Protein AF-A0AAU9UKR1-F1 (afdb_monomer_lite)

Sequence (83 aa):
MTGISEKTVSTITKEGESTSQKITTPRKKRMQEKKIILDDFDLCAVRNKIHEMYTIRKEVPTLGKLSAELKIDINFREGRITL

Secondary structure (DSSP, 8-state):
-----HHHHHHHHHHHHH-SS----TT----PPPPP---HHHHHHHHHHHHHIIIII-----HHHHHHHHHHHS---------

Structure (mmCIF, N/CA/C/O backbone):
data_AF-A0AAU9UKR1-F1
#
_entry.id   AF-A0AAU9UKR1-F1
#
loop_
_atom_site.group_PDB
_atom_site.id
_atom_site.type_symbol
_atom_site.label_atom_id
_atom_site.label_alt_id
_atom_site.label_comp_id
_atom_site.label_asym_id
_atom_site.label_entity_id
_atom_site.label_seq_id
_atom_site.pdbx_PDB_ins_code
_atom_site.Cartn_x
_atom_site.Cartn_y
_atom_site.Cartn_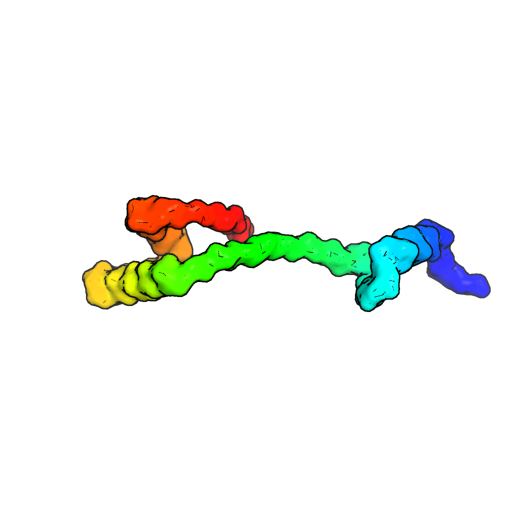z
_atom_site.occupancy
_atom_site.B_iso_or_equiv
_atom_site.auth_seq_id
_atom_site.auth_comp_id
_atom_site.auth_asym_id
_atom_site.auth_atom_id
_atom_site.pdbx_PDB_model_num
ATOM 1 N N . MET A 1 1 ? 4.404 16.235 -51.854 1.00 44.28 1 MET A N 1
ATOM 2 C CA . MET A 1 1 ? 5.365 16.510 -50.764 1.00 44.28 1 MET A CA 1
ATOM 3 C C . MET A 1 1 ? 4.699 16.131 -49.452 1.00 44.28 1 MET A C 1
ATOM 5 O O . MET A 1 1 ? 3.755 16.794 -49.046 1.00 44.28 1 MET A O 1
ATOM 9 N N . THR A 1 2 ? 5.087 15.008 -48.852 1.00 61.69 2 THR A N 1
ATOM 10 C CA . THR A 1 2 ? 4.552 14.567 -47.555 1.00 61.69 2 THR A CA 1
ATOM 11 C C . THR A 1 2 ? 5.008 15.550 -46.480 1.00 61.69 2 THR A C 1
ATOM 13 O O . THR A 1 2 ? 6.207 15.708 -46.283 1.00 61.69 2 THR A O 1
ATOM 16 N N . GLY A 1 3 ? 4.077 16.231 -45.805 1.00 79.31 3 GLY A N 1
ATOM 17 C CA . GLY A 1 3 ? 4.350 17.258 -44.784 1.00 79.31 3 GLY A CA 1
ATOM 18 C C . GLY A 1 3 ? 4.919 16.719 -43.465 1.00 79.31 3 GLY A C 1
ATOM 19 O O . GLY A 1 3 ? 4.572 17.207 -42.395 1.00 79.31 3 GLY A O 1
ATOM 20 N N . ILE A 1 4 ? 5.741 15.673 -43.528 1.00 76.12 4 ILE A N 1
ATOM 21 C CA . ILE A 1 4 ? 6.303 14.969 -42.379 1.00 76.12 4 ILE A CA 1
ATOM 22 C C . ILE A 1 4 ? 7.802 15.267 -42.331 1.00 76.12 4 ILE A C 1
ATOM 24 O O . ILE A 1 4 ? 8.498 15.152 -43.335 1.00 76.12 4 ILE A O 1
ATOM 28 N N . SER A 1 5 ? 8.296 15.654 -41.153 1.00 82.56 5 SER A N 1
ATOM 29 C CA . SER A 1 5 ? 9.713 15.958 -40.935 1.00 82.56 5 SER A CA 1
ATOM 30 C C . SER A 1 5 ? 10.583 14.703 -41.049 1.00 82.56 5 SER A C 1
ATOM 32 O O . S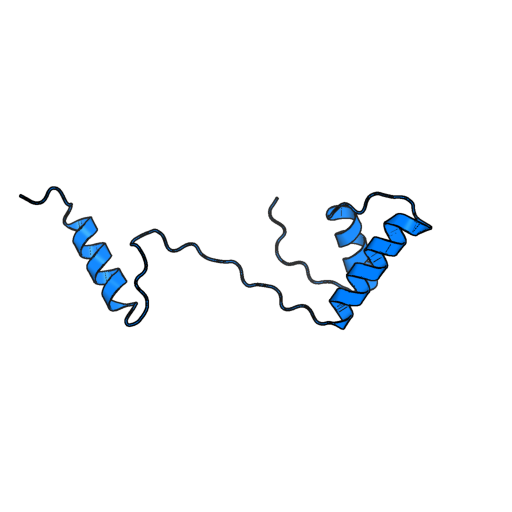ER A 1 5 ? 10.247 13.652 -40.500 1.00 82.56 5 SER A O 1
ATOM 34 N N . GLU A 1 6 ? 11.760 14.834 -41.663 1.00 84.38 6 GLU A N 1
ATOM 35 C CA . GLU A 1 6 ? 12.793 13.784 -41.736 1.00 84.38 6 GLU A CA 1
ATOM 36 C C . GLU A 1 6 ? 13.174 13.228 -40.353 1.00 84.38 6 GLU A C 1
ATOM 38 O O . GLU A 1 6 ? 13.428 12.032 -40.179 1.00 84.38 6 GLU A O 1
ATOM 43 N N . LYS A 1 7 ? 13.144 14.082 -39.321 1.00 81.94 7 LYS A N 1
ATOM 44 C CA . LYS A 1 7 ? 13.386 13.675 -37.931 1.00 81.94 7 LYS A CA 1
ATOM 45 C C . LYS A 1 7 ? 12.321 12.699 -37.432 1.00 81.94 7 LYS A C 1
ATOM 47 O O . LYS A 1 7 ? 12.647 11.750 -36.734 1.00 81.94 7 LYS A O 1
ATOM 52 N N . THR A 1 8 ? 11.062 12.898 -37.819 1.00 80.88 8 THR A N 1
ATOM 53 C CA . THR A 1 8 ? 9.961 11.997 -37.456 1.00 80.88 8 THR A CA 1
ATOM 54 C C . THR A 1 8 ? 10.120 10.642 -38.141 1.00 80.88 8 THR A C 1
ATOM 56 O O . THR A 1 8 ? 9.985 9.611 -37.486 1.00 80.88 8 THR A O 1
ATOM 59 N N . VAL A 1 9 ? 10.482 10.632 -39.427 1.00 82.31 9 VAL A N 1
ATOM 60 C CA . VAL A 1 9 ? 10.727 9.391 -40.180 1.00 82.31 9 VAL A CA 1
ATOM 61 C C . VAL A 1 9 ? 11.882 8.603 -39.560 1.00 82.31 9 VAL A C 1
ATOM 63 O O . VAL A 1 9 ? 11.719 7.426 -39.253 1.00 82.31 9 VAL A O 1
ATOM 66 N N . SER A 1 10 ? 13.006 9.263 -39.271 1.00 82.06 10 SER A N 1
ATOM 67 C CA . SER A 1 10 ? 14.165 8.613 -38.642 1.00 82.06 10 SER A CA 1
ATOM 68 C C . SER A 1 10 ? 13.904 8.112 -37.215 1.00 82.06 10 SER A C 1
ATOM 70 O O . SER A 1 10 ? 14.481 7.106 -36.811 1.00 82.06 10 SER A O 1
ATOM 72 N N . THR A 1 11 ? 13.034 8.763 -36.433 1.00 80.12 11 THR A N 1
ATOM 73 C CA . THR A 1 11 ? 12.620 8.221 -35.125 1.00 80.12 11 THR A CA 1
ATOM 74 C C . THR A 1 11 ? 11.739 6.983 -35.262 1.00 80.12 11 THR A C 1
ATOM 76 O O . THR A 1 11 ? 11.909 6.038 -34.500 1.00 80.12 11 THR A O 1
ATOM 79 N N . ILE A 1 12 ? 10.841 6.954 -36.253 1.00 79.75 12 ILE A N 1
ATOM 80 C CA . ILE A 1 12 ? 9.957 5.808 -36.502 1.00 79.75 12 ILE A CA 1
ATOM 81 C C . ILE A 1 12 ? 10.772 4.586 -36.929 1.00 79.75 12 ILE A C 1
ATOM 83 O O . ILE A 1 12 ? 10.538 3.501 -36.402 1.00 79.75 12 ILE A O 1
ATOM 87 N N . THR A 1 13 ? 11.734 4.750 -37.844 1.00 80.75 13 THR A N 1
ATOM 88 C CA . THR A 1 13 ? 12.573 3.633 -38.309 1.00 80.75 13 THR A CA 1
ATOM 89 C C . THR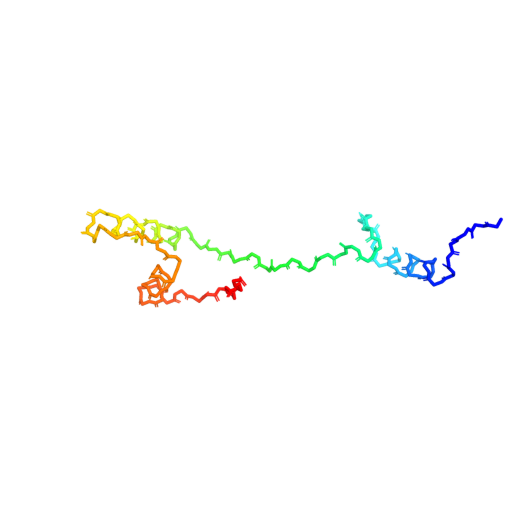 A 1 13 ? 13.417 3.057 -37.174 1.00 80.75 13 THR A C 1
ATOM 91 O O . THR A 1 13 ? 13.389 1.851 -36.952 1.00 80.75 13 THR A O 1
ATOM 94 N N . LYS A 1 14 ? 14.068 3.917 -36.377 1.00 80.00 14 LYS A N 1
ATOM 95 C CA . LYS A 1 14 ? 14.853 3.495 -35.204 1.00 80.00 14 LYS A CA 1
ATOM 96 C C . LYS A 1 14 ? 14.012 2.779 -34.144 1.00 80.00 14 LYS A C 1
ATOM 98 O O . LYS A 1 14 ? 14.453 1.782 -33.581 1.00 80.00 14 LYS A O 1
ATOM 103 N N . GLU A 1 15 ? 12.809 3.276 -33.842 1.00 73.81 15 GLU A N 1
ATOM 104 C CA . GLU A 1 15 ? 11.920 2.616 -32.877 1.00 73.81 15 GLU A CA 1
ATOM 105 C C . GLU A 1 15 ? 11.382 1.278 -33.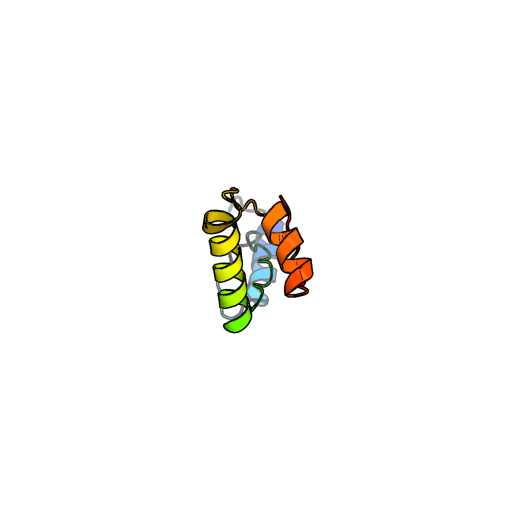430 1.00 73.81 15 GLU A C 1
ATOM 107 O O . GLU A 1 15 ? 11.340 0.288 -32.693 1.00 73.81 15 GLU A O 1
ATOM 112 N N . GLY A 1 16 ? 11.067 1.210 -34.729 1.00 71.38 16 GLY A N 1
ATOM 113 C CA . GLY A 1 16 ? 10.573 0.009 -35.412 1.00 71.38 16 GLY A CA 1
ATOM 114 C C . GLY A 1 16 ? 11.580 -1.145 -35.478 1.00 71.38 16 GLY A C 1
ATOM 115 O O . GLY A 1 16 ? 11.199 -2.289 -35.247 1.00 71.38 16 GLY A O 1
ATOM 116 N N . GLU A 1 17 ? 12.868 -0.862 -35.693 1.00 72.31 17 GLU A N 1
ATOM 117 C CA . GLU A 1 17 ? 13.941 -1.877 -35.698 1.00 72.31 17 GLU A CA 1
ATOM 118 C C . GLU A 1 17 ? 14.076 -2.607 -34.348 1.00 72.31 17 GLU A C 1
ATOM 120 O O . GLU A 1 17 ? 14.392 -3.794 -34.296 1.00 72.31 17 GLU A O 1
ATOM 125 N N . SER A 1 18 ? 13.784 -1.915 -33.242 1.00 64.31 18 SER A N 1
ATOM 126 C CA . SER A 1 18 ? 13.902 -2.456 -31.881 1.00 64.31 18 SER A CA 1
ATOM 127 C C . SER A 1 18 ? 12.687 -3.268 -31.401 1.00 64.31 18 SER A C 1
ATOM 129 O O . SER A 1 18 ? 12.769 -3.955 -30.381 1.00 64.31 18 SER A O 1
ATOM 131 N N . THR A 1 19 ? 11.549 -3.207 -32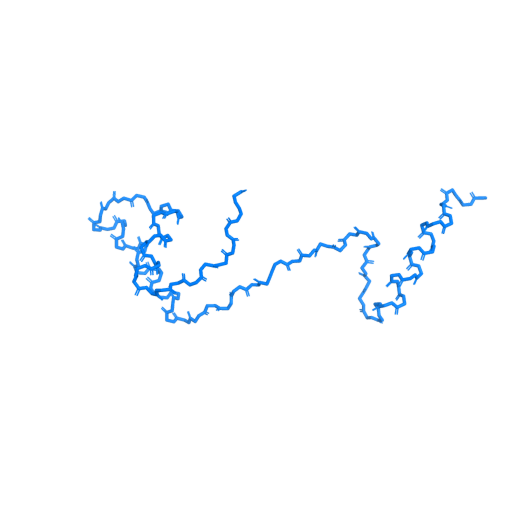.107 1.00 60.34 19 THR A N 1
ATOM 132 C CA . THR A 1 19 ? 10.284 -3.855 -31.709 1.00 60.34 19 THR A CA 1
ATOM 133 C C . THR A 1 19 ? 9.804 -4.852 -32.766 1.00 60.34 19 THR A C 1
ATOM 135 O O . THR A 1 19 ? 8.789 -4.654 -33.422 1.00 60.34 19 THR A O 1
ATOM 138 N N . SER A 1 20 ? 10.498 -5.985 -32.894 1.00 60.97 20 SER A N 1
ATOM 139 C CA . SER A 1 20 ? 10.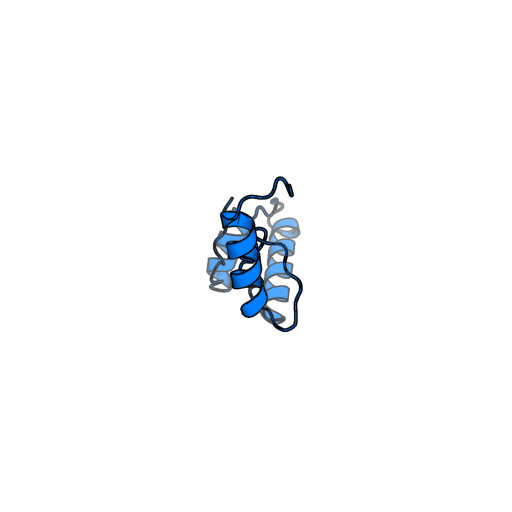207 -7.024 -33.900 1.00 60.97 20 SER A CA 1
ATOM 140 C C . SER A 1 20 ? 8.828 -7.702 -33.783 1.00 60.97 20 SER A C 1
ATOM 142 O O . SER A 1 20 ? 8.409 -8.374 -34.719 1.00 60.97 20 SER A O 1
ATOM 144 N N . GLN A 1 21 ? 8.099 -7.540 -32.669 1.00 63.94 21 GLN A N 1
ATOM 145 C CA . GLN A 1 21 ? 6.812 -8.225 -32.437 1.00 63.94 21 GLN A CA 1
ATOM 146 C C . GLN A 1 21 ? 5.678 -7.336 -31.892 1.00 63.94 21 GLN A C 1
ATOM 148 O O . GLN A 1 21 ? 4.549 -7.806 -31.764 1.00 63.94 21 GLN A O 1
ATOM 153 N N . LYS A 1 22 ? 5.928 -6.061 -31.550 1.00 67.19 22 LYS A N 1
ATOM 154 C CA . LYS A 1 22 ? 4.916 -5.205 -30.901 1.00 67.19 22 LYS A CA 1
ATOM 155 C C . LYS A 1 22 ? 4.884 -3.802 -31.492 1.00 67.19 22 LYS A C 1
ATOM 157 O O . LYS A 1 22 ? 5.750 -2.984 -31.195 1.00 67.19 22 LYS A O 1
ATOM 162 N N . ILE A 1 23 ? 3.825 -3.507 -32.246 1.00 64.19 23 ILE A N 1
ATOM 163 C CA . ILE A 1 23 ? 3.552 -2.175 -32.797 1.00 64.19 23 ILE A CA 1
ATOM 164 C C . ILE A 1 23 ? 3.340 -1.204 -31.628 1.00 64.19 23 ILE A C 1
ATOM 166 O O . ILE A 1 23 ? 2.306 -1.220 -30.961 1.00 64.19 23 ILE A O 1
ATOM 170 N N . THR A 1 24 ? 4.346 -0.379 -31.348 1.00 63.84 24 THR A N 1
ATOM 171 C CA . THR A 1 24 ? 4.276 0.688 -30.345 1.00 63.84 24 THR A CA 1
ATOM 172 C C . THR A 1 24 ? 4.238 2.025 -31.070 1.00 63.84 24 THR A C 1
ATOM 174 O O . THR A 1 24 ? 4.979 2.237 -32.025 1.00 63.84 24 THR A O 1
ATOM 177 N N . THR A 1 25 ? 3.355 2.934 -30.653 1.00 73.06 25 THR A N 1
ATOM 178 C CA . THR A 1 25 ? 3.292 4.260 -31.273 1.00 73.06 25 THR A CA 1
ATOM 179 C C . THR A 1 25 ? 4.534 5.071 -30.892 1.00 73.06 25 THR A C 1
ATOM 181 O O . THR A 1 25 ? 4.835 5.156 -29.692 1.00 73.06 25 THR A O 1
ATOM 184 N N . PRO A 1 26 ? 5.194 5.721 -31.868 1.00 71.25 26 PRO A N 1
ATOM 185 C CA . PRO A 1 26 ? 6.383 6.511 -31.611 1.00 71.25 26 PRO A CA 1
ATOM 186 C C . PRO A 1 26 ? 6.162 7.523 -30.498 1.00 71.25 26 PRO A C 1
ATOM 188 O O . PRO A 1 26 ? 5.113 8.177 -30.459 1.00 71.25 26 PRO A O 1
ATOM 191 N N . ARG A 1 27 ? 7.131 7.652 -29.584 1.00 70.19 27 ARG A N 1
ATOM 192 C CA . ARG A 1 27 ? 7.104 8.628 -28.472 1.00 70.19 27 ARG A CA 1
ATOM 193 C C . ARG A 1 27 ? 5.986 8.437 -27.426 1.00 70.19 27 ARG A C 1
ATOM 195 O O . ARG A 1 27 ? 5.922 9.206 -26.470 1.00 70.19 27 ARG A O 1
ATOM 202 N N . LYS A 1 28 ? 5.122 7.418 -27.543 1.00 73.81 28 LYS A N 1
ATOM 203 C CA . LYS A 1 28 ? 4.023 7.145 -26.584 1.00 73.81 28 LYS A CA 1
ATOM 204 C C . LYS A 1 28 ? 4.312 5.994 -25.617 1.00 73.81 28 LYS A C 1
ATOM 206 O O . LYS A 1 28 ? 3.410 5.511 -24.931 1.00 73.81 28 LYS A O 1
ATOM 211 N N . LYS A 1 29 ? 5.564 5.542 -25.532 1.00 71.81 29 LYS A N 1
ATOM 212 C CA . LYS A 1 29 ? 5.977 4.525 -24.560 1.00 71.81 29 LYS A CA 1
ATOM 213 C C . LYS A 1 29 ? 6.005 5.136 -23.153 1.00 71.81 29 LYS A C 1
ATOM 215 O O . LYS A 1 29 ? 6.927 5.867 -22.808 1.00 71.81 29 LYS A O 1
ATOM 220 N N . ARG A 1 30 ? 4.998 4.825 -22.331 1.00 73.75 30 ARG A N 1
ATOM 221 C CA . ARG A 1 30 ? 4.977 5.183 -20.903 1.00 73.75 30 ARG A CA 1
ATOM 222 C C . ARG A 1 30 ? 5.752 4.138 -20.105 1.00 73.75 30 ARG A C 1
ATOM 224 O O . ARG A 1 30 ? 5.486 2.943 -20.245 1.00 73.75 30 ARG A O 1
ATOM 231 N N . MET A 1 31 ? 6.686 4.574 -19.259 1.00 76.25 31 MET A N 1
ATOM 232 C CA . MET A 1 31 ? 7.314 3.670 -18.299 1.00 76.25 31 MET A CA 1
ATOM 233 C C . MET A 1 31 ? 6.266 3.277 -17.257 1.00 76.25 31 MET A C 1
ATOM 235 O O . MET A 1 31 ? 5.762 4.134 -16.536 1.00 76.25 31 MET A O 1
ATOM 239 N N . GLN A 1 32 ? 5.883 2.003 -17.232 1.00 70.50 32 GLN A N 1
ATOM 240 C CA . GLN A 1 32 ? 5.038 1.477 -16.165 1.00 70.50 32 GLN A CA 1
ATOM 241 C C . GLN A 1 32 ? 5.919 1.142 -14.967 1.00 70.50 32 GLN A C 1
ATOM 243 O O . GLN A 1 32 ? 6.967 0.510 -15.123 1.00 70.50 32 GLN A O 1
ATOM 248 N N . GLU A 1 33 ? 5.494 1.567 -13.782 1.00 72.31 33 GLU A N 1
ATOM 249 C CA . GLU A 1 33 ? 6.125 1.128 -12.545 1.00 72.31 33 GLU A CA 1
ATOM 250 C C . GLU A 1 33 ? 5.887 -0.370 -12.348 1.00 72.31 33 GLU A C 1
ATOM 252 O O . GLU A 1 33 ? 4.857 -0.923 -12.749 1.00 72.31 33 GLU A O 1
ATOM 257 N N . LYS A 1 34 ? 6.880 -1.051 -11.769 1.00 68.88 34 LYS A N 1
ATOM 258 C CA . LYS A 1 34 ? 6.785 -2.486 -11.514 1.00 68.88 34 LYS A CA 1
ATOM 259 C C . LYS A 1 34 ? 5.701 -2.721 -10.467 1.00 68.88 34 LYS A C 1
ATOM 261 O O . LYS A 1 34 ? 5.746 -2.132 -9.391 1.00 68.88 34 LYS A O 1
ATOM 266 N N . LYS A 1 35 ? 4.753 -3.603 -10.782 1.00 71.62 35 LYS A N 1
ATOM 267 C CA . LYS A 1 35 ? 3.769 -4.073 -9.806 1.00 71.62 35 LYS A CA 1
ATOM 268 C C . LYS A 1 35 ? 4.511 -4.784 -8.677 1.00 71.62 35 LYS A C 1
ATOM 270 O O . LYS A 1 35 ? 5.367 -5.626 -8.947 1.00 71.62 35 LYS A O 1
ATOM 275 N N . ILE A 1 36 ? 4.182 -4.437 -7.439 1.00 73.44 36 ILE A N 1
ATOM 276 C CA . ILE A 1 36 ? 4.639 -5.195 -6.278 1.00 73.44 36 ILE A CA 1
ATOM 277 C C . ILE A 1 36 ? 3.861 -6.506 -6.281 1.00 73.44 36 ILE A C 1
ATOM 279 O O . ILE A 1 36 ? 2.632 -6.497 -6.354 1.00 73.44 36 ILE A O 1
ATOM 283 N N . ILE A 1 37 ? 4.585 -7.619 -6.260 1.00 75.56 37 ILE A N 1
ATOM 284 C CA . ILE A 1 37 ? 3.996 -8.934 -6.027 1.00 75.56 37 ILE A CA 1
ATOM 285 C C . ILE A 1 37 ? 3.858 -9.048 -4.511 1.00 75.56 37 ILE A C 1
ATOM 287 O O . ILE A 1 37 ? 4.861 -8.993 -3.804 1.00 75.56 37 ILE A O 1
ATOM 291 N N . LEU A 1 38 ? 2.618 -9.108 -4.037 1.00 75.38 38 LEU A N 1
ATOM 292 C CA . LEU A 1 38 ? 2.274 -9.343 -2.637 1.00 75.38 38 LEU A CA 1
ATOM 293 C C . LEU A 1 38 ? 1.941 -10.820 -2.458 1.00 75.38 38 LEU A C 1
ATOM 295 O O . LEU A 1 38 ? 1.311 -11.407 -3.340 1.00 75.38 38 LEU A O 1
ATOM 299 N N . ASP A 1 39 ? 2.357 -11.388 -1.330 1.00 83.88 39 ASP A N 1
ATOM 300 C CA . ASP A 1 39 ? 1.987 -12.748 -0.955 1.00 83.88 39 ASP A CA 1
ATOM 301 C C . ASP A 1 39 ? 0.542 -12.793 -0.426 1.00 83.88 39 ASP A C 1
ATOM 303 O O . ASP A 1 39 ? -0.004 -11.788 0.050 1.00 83.88 39 ASP A O 1
ATOM 307 N N . ASP A 1 40 ? -0.087 -13.964 -0.481 1.00 86.75 40 ASP A N 1
ATOM 308 C CA . ASP A 1 40 ? -1.470 -14.149 -0.025 1.00 86.75 40 ASP A CA 1
ATOM 309 C C . ASP A 1 40 ? -1.612 -13.876 1.481 1.00 86.75 40 ASP A C 1
ATOM 311 O O . ASP A 1 40 ? -2.639 -13.362 1.942 1.00 86.75 40 ASP A O 1
ATOM 315 N N . PHE A 1 41 ? -0.557 -14.164 2.249 1.00 85.75 41 PHE A N 1
ATOM 316 C CA . PHE A 1 41 ? -0.486 -13.843 3.671 1.00 85.75 41 PHE A CA 1
ATOM 317 C C . PHE A 1 41 ? -0.538 -12.331 3.917 1.00 85.75 41 PHE A C 1
ATOM 319 O O . PHE A 1 41 ? -1.364 -11.861 4.706 1.00 85.75 41 PHE A O 1
ATOM 326 N N . ASP A 1 42 ? 0.281 -11.563 3.198 1.00 83.56 42 ASP A N 1
ATOM 327 C CA . ASP A 1 42 ? 0.337 -10.108 3.340 1.00 83.56 42 ASP A CA 1
ATOM 328 C C . ASP A 1 42 ? -1.001 -9.466 2.954 1.00 83.56 42 ASP A C 1
ATOM 330 O O . ASP A 1 42 ? -1.492 -8.569 3.643 1.00 83.56 42 ASP A O 1
ATOM 334 N N . LEU A 1 43 ? -1.652 -9.966 1.896 1.00 86.50 43 LEU A N 1
ATOM 335 C CA . LEU A 1 43 ? -2.992 -9.523 1.500 1.00 86.50 43 LEU A CA 1
ATOM 336 C C . LEU A 1 43 ? -4.029 -9.761 2.605 1.00 86.50 43 LEU A C 1
ATOM 338 O O . LEU A 1 43 ? -4.896 -8.911 2.843 1.00 86.50 43 LEU A O 1
ATOM 342 N N . CYS A 1 44 ? -3.953 -10.907 3.283 1.00 89.75 44 CYS A N 1
ATOM 343 C CA . CYS A 1 44 ? -4.833 -11.228 4.402 1.00 89.75 44 CYS A CA 1
ATOM 344 C C . CYS A 1 44 ? -4.583 -10.296 5.595 1.00 89.75 44 CYS A C 1
ATOM 346 O O . CYS A 1 44 ? -5.526 -9.737 6.159 1.00 89.75 44 CYS A O 1
ATOM 348 N N . ALA A 1 45 ? -3.316 -10.061 5.930 1.00 87.94 45 ALA A N 1
ATOM 349 C CA . ALA A 1 45 ? -2.930 -9.193 7.032 1.00 87.94 45 ALA A CA 1
ATOM 350 C C . ALA A 1 45 ? -3.378 -7.736 6.805 1.00 87.94 45 ALA A C 1
ATOM 352 O O . ALA A 1 45 ? -3.985 -7.136 7.695 1.00 87.94 45 ALA A O 1
ATOM 353 N N . VAL A 1 46 ? -3.207 -7.197 5.589 1.00 88.31 46 VAL A N 1
ATOM 354 C CA . VAL A 1 46 ? -3.708 -5.861 5.213 1.00 88.31 46 VAL A CA 1
ATOM 355 C C . VAL A 1 46 ? -5.227 -5.774 5.365 1.00 88.31 46 VAL A C 1
ATOM 357 O O . VAL A 1 46 ? -5.744 -4.808 5.931 1.00 88.31 46 VAL A O 1
ATOM 360 N N . ARG A 1 47 ? -5.961 -6.789 4.893 1.00 90.19 47 ARG A N 1
ATOM 361 C CA . ARG A 1 47 ? -7.426 -6.823 4.997 1.00 90.19 47 ARG A CA 1
ATOM 362 C C . ARG A 1 47 ? -7.887 -6.821 6.452 1.00 90.19 47 ARG A C 1
ATOM 364 O O . ARG A 1 47 ? -8.791 -6.061 6.796 1.00 90.19 47 ARG A O 1
ATOM 371 N N . ASN A 1 48 ? -7.262 -7.642 7.293 1.00 91.50 48 ASN A N 1
ATOM 372 C CA . ASN A 1 48 ? -7.599 -7.730 8.710 1.00 91.50 48 ASN A CA 1
ATOM 373 C C . ASN A 1 48 ? -7.319 -6.408 9.427 1.00 91.50 48 ASN A C 1
ATOM 375 O O . ASN A 1 48 ? -8.150 -5.969 10.218 1.00 91.50 48 ASN A O 1
ATOM 379 N N . LYS A 1 49 ? -6.219 -5.727 9.082 1.00 88.81 49 LYS A N 1
ATOM 380 C CA . LYS A 1 49 ? -5.887 -4.417 9.650 1.00 88.81 49 LYS A CA 1
ATOM 381 C C . LYS A 1 49 ? -6.909 -3.344 9.288 1.00 88.81 49 LYS A C 1
ATOM 383 O O . LYS A 1 49 ? -7.381 -2.620 10.158 1.00 88.81 49 LYS A O 1
ATOM 388 N N . ILE A 1 50 ? -7.327 -3.292 8.022 1.00 90.12 50 ILE A N 1
ATOM 389 C CA . ILE A 1 50 ? -8.397 -2.385 7.577 1.00 90.12 50 ILE A CA 1
ATOM 390 C C . ILE A 1 50 ? -9.687 -2.654 8.360 1.00 90.12 50 ILE A C 1
ATOM 392 O O . ILE A 1 50 ? -10.359 -1.714 8.784 1.00 90.12 50 ILE A O 1
ATOM 396 N N . HIS A 1 51 ? -10.026 -3.929 8.568 1.00 91.81 51 HIS A N 1
ATOM 397 C CA . HIS A 1 51 ? -11.198 -4.299 9.355 1.00 91.81 51 HIS A CA 1
ATOM 398 C C . HIS A 1 51 ? -11.066 -3.840 10.811 1.00 91.81 51 HIS A C 1
ATOM 400 O O . HIS A 1 51 ? -11.971 -3.180 11.306 1.00 91.81 51 HIS A O 1
ATOM 406 N N . GLU A 1 52 ? -9.925 -4.099 11.457 1.00 90.00 52 GLU A N 1
ATOM 407 C CA . GLU A 1 52 ? -9.620 -3.674 12.831 1.00 90.00 52 GLU A CA 1
ATOM 408 C C . GLU A 1 52 ? -9.801 -2.156 13.013 1.00 90.00 52 GLU A C 1
ATOM 410 O O . GLU A 1 52 ? -10.428 -1.707 13.979 1.00 90.00 52 GLU A O 1
ATOM 415 N N . MET A 1 53 ? -9.309 -1.359 12.058 1.00 88.19 53 MET A N 1
ATOM 416 C CA . MET A 1 53 ? -9.439 0.100 12.087 1.00 88.19 53 MET A CA 1
ATOM 417 C C . MET A 1 53 ? -10.905 0.550 12.067 1.00 88.19 53 MET A C 1
ATOM 419 O O . MET A 1 53 ? -11.294 1.422 12.849 1.00 88.19 53 MET A O 1
ATOM 423 N N . TYR A 1 54 ? -11.736 -0.074 11.231 1.00 90.50 54 TYR A N 1
ATOM 424 C CA . TYR A 1 54 ? -13.161 0.247 11.166 1.00 90.50 54 TYR A CA 1
ATOM 425 C C . TYR A 1 54 ? -13.950 -0.282 12.370 1.00 90.50 54 TYR A C 1
ATOM 427 O O . TYR A 1 54 ? -14.799 0.434 12.900 1.00 90.50 54 TYR A O 1
ATOM 435 N N . THR A 1 55 ? -13.707 -1.521 12.805 1.00 90.31 55 THR A N 1
ATOM 436 C CA . THR A 1 55 ? -14.545 -2.193 13.810 1.00 90.31 55 THR A CA 1
ATOM 437 C C . THR A 1 55 ? -14.175 -1.816 15.236 1.00 90.31 55 THR A C 1
ATOM 439 O O . THR A 1 55 ? -15.063 -1.576 16.053 1.00 90.31 55 THR A O 1
ATOM 442 N N . ILE A 1 56 ? -12.877 -1.777 15.547 1.00 90.06 56 ILE A N 1
ATOM 443 C CA . ILE A 1 56 ? -12.378 -1.572 16.911 1.00 90.06 56 ILE A CA 1
ATOM 444 C C . ILE A 1 56 ? -12.077 -0.094 17.133 1.00 90.06 56 ILE A C 1
ATOM 446 O O . ILE A 1 56 ? -12.608 0.507 18.065 1.00 90.06 56 ILE A O 1
ATOM 450 N N . ARG A 1 57 ? -11.262 0.507 16.258 1.00 86.31 57 ARG A N 1
ATOM 451 C CA . ARG A 1 57 ? -10.815 1.901 16.425 1.00 86.31 57 ARG A CA 1
ATOM 452 C C . ARG A 1 57 ? -11.873 2.917 15.986 1.00 86.31 57 ARG A C 1
ATOM 454 O O . ARG A 1 57 ? -11.847 4.051 16.449 1.00 86.31 57 ARG A O 1
ATOM 461 N N . LYS A 1 58 ? -12.826 2.502 15.139 1.00 88.00 58 LYS A N 1
ATOM 462 C CA . LYS A 1 58 ? -13.846 3.361 14.507 1.00 88.00 58 LYS A CA 1
ATOM 463 C C . LYS A 1 58 ? -13.235 4.564 13.785 1.00 88.00 58 LYS A C 1
ATOM 465 O O . LYS A 1 58 ? -13.813 5.648 13.750 1.00 88.00 58 LYS A O 1
ATOM 470 N N . GLU A 1 59 ? -12.065 4.361 13.191 1.00 85.31 59 GLU A N 1
ATOM 471 C CA . GLU A 1 59 ? -11.368 5.379 12.418 1.00 85.31 59 GLU A CA 1
ATOM 472 C C . GLU A 1 59 ? -11.391 5.038 10.932 1.00 85.31 59 GLU A C 1
ATOM 474 O O . GLU A 1 59 ? -11.343 3.874 10.540 1.00 85.31 59 GLU A O 1
ATOM 479 N N . VAL A 1 60 ? -11.421 6.072 10.089 1.00 84.75 60 VAL A N 1
ATOM 480 C CA . VAL A 1 60 ? -11.303 5.885 8.643 1.00 84.75 60 VAL A CA 1
ATOM 481 C C . VAL A 1 60 ? -9.857 5.479 8.315 1.00 84.75 60 VAL A C 1
ATOM 483 O O . VAL A 1 60 ? -8.934 6.241 8.633 1.00 84.75 60 VAL A O 1
ATOM 486 N N . PRO A 1 61 ? -9.633 4.323 7.664 1.00 83.94 61 PRO A N 1
ATOM 487 C CA . PRO A 1 61 ? -8.321 3.883 7.227 1.00 83.94 61 PRO A CA 1
ATOM 488 C C . PRO A 1 61 ? -7.887 4.726 6.032 1.00 83.94 61 PRO A C 1
ATOM 490 O O . PRO A 1 61 ? -8.172 4.429 4.872 1.00 83.94 61 PRO A O 1
ATOM 493 N N . THR A 1 62 ? -7.206 5.826 6.325 1.00 86.94 62 THR A N 1
ATOM 494 C CA . THR A 1 62 ? -6.496 6.596 5.309 1.00 86.94 62 THR A CA 1
ATOM 495 C C . THR A 1 62 ? -5.187 5.898 4.964 1.00 86.94 62 THR A C 1
ATOM 497 O O . THR A 1 62 ? -4.589 5.224 5.805 1.00 86.94 62 THR A O 1
ATOM 500 N N . LEU A 1 63 ? -4.706 6.088 3.732 1.00 83.00 63 LEU A N 1
ATOM 501 C CA . LEU A 1 63 ? -3.472 5.449 3.260 1.00 83.00 63 LEU A CA 1
ATOM 502 C C . LEU A 1 63 ? -2.275 5.721 4.180 1.00 83.00 63 LEU A C 1
ATOM 504 O O . LEU A 1 63 ? -1.504 4.807 4.437 1.00 83.00 63 LEU A O 1
ATOM 508 N N . GLY A 1 64 ? -2.146 6.940 4.717 1.00 83.00 64 GLY A N 1
ATOM 509 C CA . GLY A 1 64 ? -1.047 7.292 5.623 1.00 83.00 64 GLY A CA 1
ATOM 510 C C . GLY A 1 64 ? -1.126 6.613 6.994 1.00 83.00 64 GLY A C 1
ATOM 511 O O . GLY A 1 64 ? -0.102 6.220 7.542 1.00 83.00 64 GLY A O 1
ATOM 512 N N . LYS A 1 65 ? -2.334 6.436 7.546 1.00 84.38 65 LYS A N 1
ATOM 513 C CA . LYS A 1 65 ? -2.516 5.707 8.812 1.00 84.38 65 LYS A CA 1
ATOM 514 C C . LYS A 1 65 ? -2.253 4.220 8.619 1.00 84.38 65 LYS A C 1
ATOM 516 O O . LYS A 1 65 ? -1.501 3.619 9.378 1.00 84.38 65 LYS A O 1
ATOM 521 N N . LEU A 1 66 ? -2.822 3.660 7.554 1.00 86.19 66 LEU A N 1
ATOM 522 C CA . LEU A 1 66 ? -2.641 2.260 7.215 1.00 86.19 66 LEU A CA 1
ATOM 523 C C . LEU A 1 66 ? -1.167 1.954 6.917 1.00 86.19 66 LEU A C 1
ATOM 525 O O . LEU A 1 66 ? -0.654 0.949 7.389 1.00 86.19 66 LEU A O 1
ATOM 529 N N . SER A 1 67 ? -0.453 2.821 6.192 1.00 83.12 67 SER A N 1
ATOM 530 C CA . SER A 1 67 ? 0.961 2.585 5.889 1.00 83.12 67 SER A CA 1
ATOM 531 C C . SER A 1 67 ? 1.852 2.662 7.129 1.00 83.12 67 SER A C 1
ATOM 533 O O . SER A 1 67 ? 2.774 1.858 7.259 1.00 83.12 67 SER A O 1
ATOM 535 N N . ALA A 1 68 ? 1.559 3.568 8.067 1.00 83.69 68 ALA A N 1
ATOM 536 C CA . ALA A 1 68 ? 2.261 3.638 9.345 1.00 83.69 68 ALA A CA 1
ATOM 537 C C . ALA A 1 68 ? 2.066 2.358 10.173 1.00 83.69 68 ALA A C 1
ATOM 539 O O . ALA A 1 68 ? 3.037 1.812 10.690 1.00 83.69 68 ALA A O 1
ATOM 540 N N . GLU A 1 69 ? 0.838 1.844 10.253 1.00 82.81 69 GLU A N 1
ATOM 541 C CA . GLU A 1 69 ? 0.536 0.612 10.990 1.00 82.81 69 GLU A CA 1
ATOM 542 C C . GLU A 1 69 ? 1.115 -0.638 10.307 1.00 82.81 69 GLU A C 1
ATOM 544 O O . GLU A 1 69 ? 1.742 -1.465 10.964 1.00 82.81 69 GLU A O 1
ATOM 549 N N . LEU A 1 70 ? 0.997 -0.755 8.981 1.00 82.38 70 LEU A N 1
ATOM 550 C CA . LEU A 1 70 ? 1.541 -1.893 8.227 1.00 82.38 70 LEU A CA 1
ATOM 551 C C . LEU A 1 70 ? 3.077 -1.935 8.232 1.00 82.38 70 LEU A C 1
ATOM 553 O O . LEU A 1 70 ? 3.666 -3.017 8.168 1.00 82.38 70 LEU A O 1
ATOM 557 N N . LYS A 1 71 ? 3.742 -0.777 8.332 1.00 81.56 71 LYS A N 1
ATOM 558 C CA . LYS A 1 71 ? 5.193 -0.708 8.557 1.00 81.56 71 LYS A CA 1
ATOM 559 C C . LYS A 1 71 ? 5.594 -1.305 9.901 1.00 81.56 71 LYS A C 1
ATOM 561 O O . LYS A 1 71 ? 6.637 -1.944 9.973 1.00 81.56 71 LYS A O 1
ATOM 566 N N . ILE A 1 72 ? 4.792 -1.089 10.941 1.00 78.81 72 ILE A N 1
ATOM 567 C CA . ILE A 1 72 ? 5.074 -1.597 12.288 1.00 78.81 72 ILE A CA 1
ATOM 568 C C . ILE A 1 72 ? 4.813 -3.104 12.348 1.00 78.81 72 ILE A C 1
ATOM 570 O O . ILE A 1 72 ? 5.674 -3.848 12.811 1.00 78.81 72 ILE A O 1
ATOM 574 N N . ASP A 1 73 ? 3.665 -3.553 11.840 1.00 74.06 73 ASP A N 1
ATOM 575 C CA . ASP A 1 73 ? 3.208 -4.932 12.038 1.00 74.06 73 ASP A CA 1
ATOM 576 C C . ASP A 1 73 ? 3.883 -5.938 11.090 1.00 74.06 73 ASP A C 1
ATOM 578 O O . ASP A 1 73 ? 4.209 -7.049 11.498 1.00 74.06 73 ASP A O 1
ATOM 582 N N . ILE A 1 74 ? 4.090 -5.570 9.819 1.00 75.62 74 ILE A N 1
ATOM 583 C CA . ILE A 1 74 ? 4.514 -6.510 8.758 1.00 75.62 74 ILE A CA 1
ATOM 584 C C . ILE A 1 74 ? 5.868 -6.095 8.155 1.00 75.62 74 ILE A C 1
ATOM 586 O O . ILE A 1 74 ? 6.397 -6.754 7.264 1.00 75.62 74 ILE A O 1
ATOM 590 N N . ASN A 1 75 ? 6.470 -4.998 8.635 1.00 71.31 75 ASN A N 1
ATOM 591 C CA . ASN A 1 75 ? 7.671 -4.403 8.037 1.00 71.31 75 ASN A CA 1
ATOM 592 C C . ASN A 1 75 ? 7.504 -4.192 6.520 1.00 71.31 75 ASN A C 1
ATOM 594 O O . ASN A 1 75 ? 8.404 -4.460 5.717 1.00 71.31 75 ASN A O 1
ATOM 598 N N . PHE A 1 76 ? 6.302 -3.756 6.124 1.00 70.44 76 PHE A N 1
ATOM 599 C CA . PHE A 1 76 ? 5.945 -3.594 4.724 1.00 70.44 76 PHE A CA 1
ATOM 600 C C . PHE A 1 76 ? 6.885 -2.584 4.054 1.00 70.44 76 PHE A C 1
ATOM 602 O O . PHE A 1 76 ? 6.893 -1.391 4.378 1.00 70.44 76 PHE A O 1
ATOM 609 N N . ARG A 1 77 ? 7.691 -3.058 3.097 1.00 65.31 77 ARG A N 1
ATOM 610 C CA . ARG A 1 77 ? 8.532 -2.195 2.264 1.00 65.31 77 ARG A CA 1
ATOM 611 C C . ARG A 1 77 ? 7.653 -1.522 1.218 1.00 65.31 77 ARG A C 1
ATOM 613 O O . ARG A 1 77 ? 7.330 -2.115 0.193 1.00 65.31 77 ARG A O 1
ATOM 620 N N . GLU A 1 78 ? 7.272 -0.279 1.491 1.00 61.47 78 GLU A N 1
ATOM 621 C CA . GLU A 1 78 ? 6.507 0.551 0.560 1.00 61.47 78 GLU A CA 1
ATOM 622 C C . GLU A 1 78 ? 7.141 0.579 -0.844 1.00 61.47 78 GLU A C 1
ATOM 624 O O . GLU A 1 78 ? 8.345 0.799 -1.006 1.00 61.47 78 GLU A O 1
ATOM 629 N N . GLY A 1 79 ? 6.307 0.434 -1.877 1.00 59.16 79 GLY A N 1
ATOM 630 C CA . GLY A 1 79 ? 6.601 1.018 -3.187 1.00 59.16 79 GLY A CA 1
ATOM 631 C C . GLY A 1 79 ? 6.410 2.521 -3.110 1.00 59.16 79 GLY A C 1
ATOM 632 O O . GLY A 1 79 ? 5.538 2.976 -2.377 1.00 59.16 79 GLY A O 1
ATOM 633 N N . ARG A 1 80 ? 7.222 3.294 -3.840 1.00 53.00 80 ARG A N 1
ATOM 634 C CA . ARG A 1 80 ? 7.152 4.765 -3.834 1.00 53.00 80 ARG A CA 1
ATOM 635 C C . ARG A 1 80 ? 5.705 5.238 -4.000 1.00 53.00 80 ARG A C 1
ATOM 637 O O . ARG A 1 80 ? 5.128 5.111 -5.072 1.00 53.00 80 ARG A O 1
ATOM 644 N N . ILE A 1 81 ? 5.149 5.808 -2.936 1.00 51.62 81 ILE A N 1
ATOM 645 C CA . ILE A 1 81 ? 3.856 6.484 -2.958 1.00 51.62 81 ILE A CA 1
ATOM 646 C C . ILE A 1 81 ? 4.157 7.901 -3.442 1.00 51.62 81 ILE A C 1
ATOM 648 O O . ILE A 1 81 ? 4.661 8.726 -2.683 1.00 51.62 81 ILE A O 1
ATOM 652 N N . THR A 1 82 ? 3.949 8.165 -4.728 1.00 42.97 82 THR A N 1
ATOM 653 C CA . THR A 1 82 ? 3.915 9.545 -5.226 1.00 42.97 82 THR A CA 1
ATOM 654 C C . THR A 1 82 ? 2.453 9.983 -5.217 1.00 42.97 82 THR A C 1
ATOM 656 O O . THR A 1 82 ? 1.617 9.333 -5.843 1.00 42.97 82 THR A O 1
ATOM 659 N N . LEU A 1 83 ? 2.147 10.992 -4.391 1.00 37.81 83 LEU A N 1
ATOM 660 C CA . LEU A 1 83 ? 0.850 11.679 -4.358 1.00 37.81 83 LEU A CA 1
ATOM 661 C C . LEU A 1 83 ? 0.680 12.549 -5.606 1.00 37.81 83 LEU A C 1
ATOM 663 O O . LEU A 1 83 ? 1.691 13.161 -6.022 1.00 37.81 83 LEU A O 1
#

pLDDT: mean 76.59, std 11.65, range [37.81, 91.81]

Organism: Euphydryas editha (NCBI:txid104508)

Radius of gyration: 22.89 Å; chains: 1; bounding box: 29×31×68 Å

Foldseek 3Di:
DPPDDPVRVVQCVVVPVVCVDDDDDRPPDDDDDDDDDDDPVLVVVLVVVCVCCCPPVVHHDDVVNSVVVCCVPVVDDDDDDDD